Protein AF-A0A7J7R828-F1 (afdb_monomer_lite)

Foldseek 3Di:
DAPPDDDDDDDPVDDDDDDPDHPWDKAFDADPDDDDQQKTKIWTAPPADQVNVCCCCCPPVVFAWDGKDKDKAAFDQPDADPVRHTDGDDIIMMMITGGPPPDGDDDDDPDPDDDPDPQDPVNVVVVVVVVVVVVVPPDDPVPVPDDPPDDD

Secondary structure (DSSP, 8-state):
--SS-PPPPP-TTPPPP--SS-----EE---SS---TTEEEEEE-TT--HHHHHHHHHHHS---EEEEEEEEEPPP---B-TTS-B-PPPPEEEEEEEESTT----PPPSSPPPP--SPPHHHHHHHHHHHHHHHHT---GGGTT--TT---

pLDDT: mean 91.15, std 9.55, range [59.84, 98.44]

Structure (mmCIF, N/CA/C/O backbone):
data_AF-A0A7J7R828-F1
#
_entry.id   AF-A0A7J7R828-F1
#
loop_
_atom_site.group_PDB
_atom_site.id
_atom_site.type_symbol
_atom_site.label_atom_id
_atom_site.label_alt_id
_atom_site.label_comp_id
_atom_site.label_asym_id
_atom_site.label_entity_id
_atom_site.label_seq_id
_atom_site.pdbx_PDB_ins_code
_atom_site.Cartn_x
_atom_site.Cartn_y
_atom_site.Cartn_z
_atom_site.occupancy
_atom_site.B_iso_or_equiv
_atom_site.auth_seq_id
_atom_site.auth_comp_id
_atom_site.auth_asym_id
_atom_site.auth_atom_id
_atom_site.pdbx_PDB_model_num
ATOM 1 N N . MET A 1 1 ? 0.586 -14.703 4.020 1.00 81.94 1 MET A N 1
ATOM 2 C CA . MET A 1 1 ? 1.660 -14.982 3.039 1.00 81.94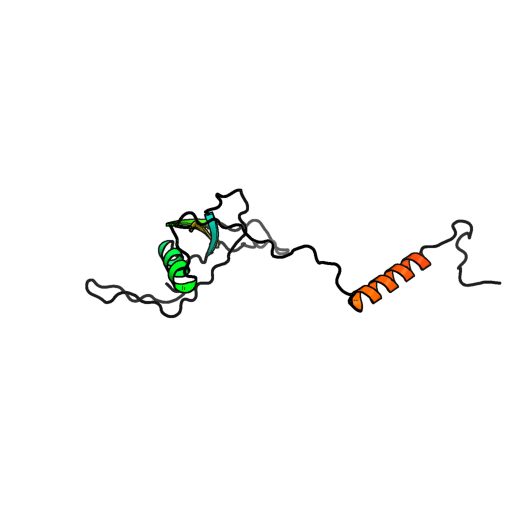 1 MET A CA 1
ATOM 3 C C . MET A 1 1 ? 2.920 -14.139 3.342 1.00 81.94 1 MET A C 1
ATOM 5 O O . MET A 1 1 ? 2.837 -13.211 4.136 1.00 81.94 1 MET A O 1
ATOM 9 N N . ALA A 1 2 ? 4.079 -14.487 2.778 1.00 89.81 2 ALA A N 1
ATOM 10 C CA . ALA A 1 2 ? 5.323 -13.729 2.632 1.00 89.81 2 ALA A CA 1
ATOM 11 C C . ALA A 1 2 ? 5.770 -13.656 1.140 1.00 89.81 2 ALA A C 1
ATOM 13 O O . ALA A 1 2 ? 5.519 -14.582 0.366 1.00 89.81 2 ALA A O 1
ATOM 14 N N . ARG A 1 3 ? 6.421 -12.560 0.723 1.00 91.62 3 ARG A N 1
ATOM 15 C CA . ARG A 1 3 ? 7.019 -12.355 -0.617 1.00 91.62 3 ARG A CA 1
ATOM 16 C C . ARG A 1 3 ? 8.386 -13.033 -0.739 1.00 91.62 3 ARG A C 1
ATOM 18 O O . ARG A 1 3 ? 9.107 -13.094 0.252 1.00 91.62 3 ARG A O 1
ATOM 25 N N . ASN A 1 4 ? 8.775 -13.450 -1.946 1.00 93.69 4 ASN A N 1
ATOM 26 C CA . ASN A 1 4 ? 10.089 -14.046 -2.249 1.00 93.69 4 ASN A CA 1
ATOM 27 C C . ASN A 1 4 ? 10.458 -15.249 -1.354 1.00 93.69 4 ASN A C 1
ATOM 29 O O . ASN A 1 4 ? 11.610 -15.403 -0.957 1.00 93.69 4 ASN A O 1
ATOM 33 N N . VAL A 1 5 ? 9.470 -16.082 -1.014 1.00 94.38 5 VAL A N 1
ATOM 34 C CA . VAL A 1 5 ? 9.635 -17.312 -0.226 1.00 94.38 5 VAL A CA 1
ATOM 35 C C . VAL A 1 5 ? 8.923 -18.451 -0.950 1.00 94.38 5 VAL A C 1
ATOM 37 O O . VAL A 1 5 ? 7.840 -18.255 -1.504 1.00 94.38 5 VAL A O 1
ATOM 40 N N . LEU A 1 6 ? 9.528 -19.637 -0.946 1.00 95.38 6 LEU A N 1
ATOM 41 C CA . LEU A 1 6 ? 8.906 -20.849 -1.472 1.00 95.38 6 LEU A CA 1
ATOM 42 C C . LEU A 1 6 ? 7.811 -21.325 -0.513 1.00 95.38 6 LEU A C 1
ATOM 44 O O . LEU A 1 6 ? 8.059 -21.513 0.678 1.00 95.38 6 LEU A O 1
ATOM 48 N N . TYR A 1 7 ? 6.602 -21.524 -1.032 1.00 95.69 7 TYR A N 1
ATOM 49 C CA . TYR A 1 7 ? 5.500 -22.079 -0.250 1.00 95.69 7 TYR A CA 1
ATOM 50 C C . TYR A 1 7 ? 5.517 -23.602 -0.288 1.00 95.69 7 TYR A C 1
ATOM 52 O O . TYR A 1 7 ? 5.735 -24.167 -1.362 1.00 95.69 7 TYR A O 1
ATOM 60 N N . PRO A 1 8 ? 5.238 -24.274 0.843 1.00 96.06 8 PRO A N 1
ATOM 61 C CA . PRO A 1 8 ? 5.068 -25.716 0.838 1.00 96.06 8 PRO A CA 1
ATOM 62 C C . PRO A 1 8 ? 3.835 -26.085 0.008 1.00 96.06 8 PRO A C 1
ATOM 64 O O . PRO A 1 8 ? 2.786 -25.442 0.110 1.00 96.06 8 PRO A O 1
ATOM 67 N N . LEU A 1 9 ? 3.969 -27.129 -0.808 1.00 96.25 9 LEU A N 1
ATOM 68 C CA . LEU A 1 9 ? 2.857 -27.674 -1.574 1.00 96.25 9 LEU A CA 1
ATOM 69 C C . LEU A 1 9 ? 1.815 -28.255 -0.612 1.00 96.25 9 LEU A C 1
ATOM 71 O O . LEU A 1 9 ? 2.139 -29.080 0.242 1.00 96.25 9 LEU A O 1
ATOM 75 N N . TYR A 1 10 ? 0.565 -27.825 -0.755 1.00 96.75 10 TYR A N 1
ATOM 76 C CA . TYR A 1 10 ? -0.534 -28.355 0.041 1.00 96.75 10 TYR A CA 1
ATOM 77 C C . TYR A 1 10 ? -1.026 -29.693 -0.527 1.00 96.75 10 TYR A C 1
ATOM 79 O O . TYR A 1 10 ? -1.237 -29.816 -1.734 1.00 96.75 10 TYR A O 1
ATOM 87 N N . GLN A 1 11 ? -1.249 -30.672 0.352 1.00 96.94 11 GLN A N 1
ATOM 88 C CA . GLN A 1 11 ? -1.906 -31.946 0.051 1.00 96.94 11 GLN A CA 1
ATOM 89 C C . GLN A 1 11 ? -3.193 -32.066 0.872 1.00 96.94 11 GLN A C 1
ATOM 91 O O . GLN A 1 11 ? -3.268 -31.562 1.995 1.00 96.94 11 GLN A O 1
ATOM 96 N N . VAL A 1 12 ? -4.207 -32.734 0.319 1.00 97.56 12 VAL A N 1
ATOM 97 C CA . VAL A 1 12 ? -5.497 -32.942 0.994 1.00 97.56 12 VAL A CA 1
ATOM 98 C C . VAL A 1 12 ? -5.280 -33.690 2.313 1.00 97.56 12 VAL A C 1
ATOM 100 O O . VAL A 1 12 ? -4.580 -34.696 2.348 1.00 97.56 12 VAL A O 1
ATOM 103 N N . GLY A 1 13 ? -5.861 -33.182 3.404 1.00 96.75 13 GLY A N 1
ATOM 104 C CA . GLY A 1 13 ? -5.653 -33.713 4.759 1.00 96.75 13 GLY A CA 1
ATOM 105 C C . GLY A 1 13 ? -4.376 -33.215 5.448 1.00 96.75 13 GLY A C 1
ATOM 106 O O . GLY A 1 13 ? -4.158 -33.511 6.620 1.00 96.75 13 GLY A O 1
ATOM 107 N N . GLY A 1 14 ? -3.549 -32.426 4.755 1.00 95.81 14 GLY A N 1
ATOM 108 C CA . GLY A 1 14 ? -2.379 -31.776 5.333 1.00 95.81 14 GLY A CA 1
ATOM 109 C C . GLY A 1 14 ? -2.730 -30.637 6.302 1.00 95.81 14 GLY A C 1
ATOM 110 O O . GLY A 1 14 ? -3.864 -30.144 6.324 1.00 95.81 14 GLY A O 1
ATOM 111 N N . PRO A 1 15 ? -1.751 -30.174 7.100 1.00 97.12 15 PRO A N 1
ATOM 112 C CA . PRO A 1 15 ? -1.959 -29.103 8.065 1.00 97.12 15 PRO A CA 1
ATOM 113 C C . PRO A 1 15 ? -2.228 -27.752 7.388 1.00 97.12 15 PRO A C 1
ATOM 115 O O . PRO A 1 15 ? -1.793 -27.479 6.268 1.00 97.12 15 PRO A O 1
ATOM 118 N N . GLN A 1 16 ? -2.903 -26.861 8.116 1.00 95.50 16 GLN A N 1
ATOM 119 C CA . GLN A 1 16 ? -3.133 -25.486 7.677 1.00 95.50 16 GLN A CA 1
ATOM 120 C C . GLN A 1 16 ? -1.806 -24.725 7.535 1.00 95.50 16 GLN A C 1
ATOM 122 O O . GLN A 1 16 ? -1.011 -24.667 8.475 1.00 95.50 16 GLN A O 1
ATOM 127 N N . LEU A 1 17 ? -1.617 -24.050 6.398 1.00 95.19 17 LEU A N 1
ATOM 128 C CA . LEU A 1 17 ? -0.487 -23.149 6.179 1.00 95.19 17 LEU A CA 1
ATOM 129 C C . LEU A 1 17 ? -0.535 -21.981 7.176 1.00 95.19 17 LEU A C 1
ATOM 131 O O . LEU A 1 17 ? -1.510 -21.224 7.206 1.00 95.19 17 LEU A O 1
ATOM 135 N N . ARG A 1 18 ? 0.538 -21.813 7.957 1.00 95.38 18 ARG A N 1
ATOM 136 C CA . ARG A 1 18 ? 0.714 -20.717 8.919 1.00 95.38 18 ARG A CA 1
ATOM 137 C C . ARG A 1 18 ? 1.983 -19.939 8.599 1.00 95.38 18 ARG A C 1
ATOM 139 O O . ARG A 1 18 ? 3.027 -20.522 8.332 1.00 95.38 18 ARG A O 1
ATOM 146 N N . VAL A 1 19 ? 1.886 -18.615 8.652 1.00 94.50 19 VAL A N 1
ATOM 147 C CA . VAL A 1 19 ? 3.021 -17.704 8.473 1.00 94.50 19 VAL A CA 1
ATOM 148 C C . VAL A 1 19 ? 3.153 -16.883 9.746 1.00 94.50 19 VAL A C 1
ATOM 150 O O . VAL A 1 19 ? 2.286 -16.066 10.033 1.00 94.50 19 VAL A O 1
ATOM 153 N N . PHE A 1 20 ? 4.220 -17.113 10.510 1.00 94.88 20 PHE A N 1
ATOM 154 C CA . PHE A 1 20 ? 4.447 -16.422 11.786 1.00 94.88 20 PHE A CA 1
ATOM 155 C C . PHE A 1 20 ? 5.048 -15.028 11.601 1.00 94.88 20 PHE A C 1
ATOM 157 O O . PHE A 1 20 ? 4.687 -14.092 12.304 1.00 94.88 20 PHE A O 1
ATOM 164 N N . ARG A 1 21 ? 5.969 -14.884 10.643 1.00 93.75 21 ARG A N 1
ATOM 165 C CA . ARG A 1 21 ? 6.656 -13.624 10.348 1.00 93.75 21 ARG A CA 1
ATOM 166 C C . ARG A 1 21 ? 6.420 -13.260 8.894 1.00 93.75 21 ARG A C 1
ATOM 168 O O . ARG A 1 21 ? 7.069 -13.789 7.995 1.00 93.75 21 ARG A O 1
ATOM 175 N N . THR A 1 22 ? 5.458 -12.378 8.660 1.00 94.88 22 THR A N 1
ATOM 176 C CA . THR A 1 22 ? 5.195 -11.839 7.326 1.00 94.88 22 THR A CA 1
ATOM 177 C C . THR A 1 22 ? 6.223 -10.764 6.986 1.00 94.88 22 THR A C 1
ATOM 179 O O . THR A 1 22 ? 6.567 -9.948 7.833 1.00 94.88 22 THR A O 1
ATOM 182 N N . ASN A 1 23 ? 6.670 -10.711 5.735 1.00 95.38 23 ASN A N 1
ATOM 183 C CA . ASN A 1 23 ? 7.551 -9.660 5.205 1.00 95.38 23 ASN A CA 1
ATOM 184 C C . ASN A 1 23 ? 6.795 -8.696 4.268 1.00 95.38 23 ASN A C 1
ATOM 186 O O . ASN A 1 23 ? 7.375 -8.121 3.340 1.00 95.38 23 ASN A O 1
ATOM 190 N N . PHE A 1 24 ? 5.485 -8.575 4.479 1.00 96.25 24 PHE A N 1
ATOM 191 C CA . PHE A 1 24 ? 4.644 -7.613 3.789 1.00 96.25 24 PHE A CA 1
ATOM 192 C C . PHE A 1 24 ? 4.676 -6.277 4.517 1.00 96.25 24 PHE A C 1
ATOM 194 O O . PHE A 1 24 ? 4.575 -6.221 5.737 1.00 96.25 24 PHE A O 1
ATOM 201 N N . PHE A 1 25 ? 4.783 -5.210 3.735 1.00 96.44 25 PHE A N 1
ATOM 202 C CA . PHE A 1 25 ? 4.718 -3.839 4.212 1.00 96.44 25 PHE A CA 1
ATOM 203 C C . PHE A 1 25 ? 3.614 -3.139 3.436 1.00 96.44 25 PHE A C 1
ATOM 205 O O . PHE A 1 25 ? 3.627 -3.147 2.203 1.00 96.44 25 PHE A O 1
ATOM 212 N N . 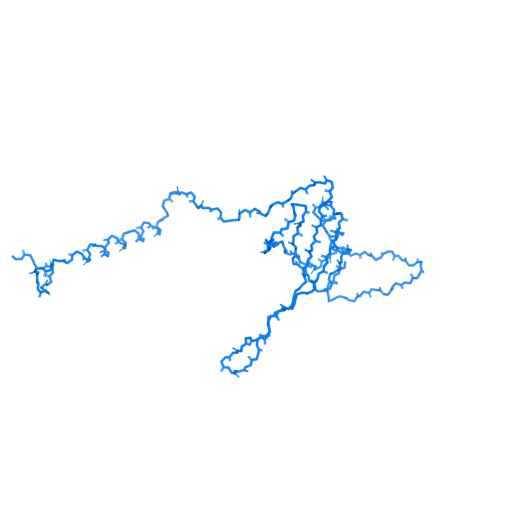ILE A 1 26 ? 2.655 -2.568 4.156 1.00 97.00 26 ILE A N 1
ATOM 213 C CA . ILE A 1 26 ? 1.539 -1.822 3.576 1.00 97.00 26 ILE A CA 1
ATOM 214 C C . ILE A 1 26 ? 1.679 -0.347 3.934 1.00 97.00 26 ILE A C 1
ATOM 216 O O . ILE A 1 26 ? 2.208 -0.005 4.989 1.00 97.00 26 ILE A O 1
ATOM 220 N N . GLN A 1 27 ? 1.214 0.528 3.050 1.00 97.50 27 GLN A N 1
ATOM 221 C CA . GLN A 1 27 ? 1.233 1.973 3.265 1.00 97.50 27 GLN A CA 1
ATOM 222 C C . GLN A 1 27 ? -0.193 2.502 3.196 1.00 97.50 27 GLN A C 1
ATOM 224 O O . GLN A 1 27 ? -0.889 2.268 2.207 1.00 97.50 27 GLN A O 1
ATOM 229 N N . LEU A 1 28 ? -0.620 3.224 4.229 1.00 97.31 28 LEU A N 1
ATOM 230 C CA . LEU A 1 28 ? -1.857 3.998 4.203 1.00 97.31 28 LEU A CA 1
ATOM 231 C C . LEU A 1 28 ? -1.641 5.228 3.312 1.00 97.31 28 LEU A C 1
ATOM 233 O O . LEU A 1 28 ? -0.644 5.933 3.467 1.00 97.31 28 LEU A O 1
ATOM 237 N N . VAL A 1 29 ? -2.549 5.487 2.371 1.00 97.00 29 VAL A N 1
ATOM 238 C CA . VAL A 1 29 ? -2.414 6.608 1.430 1.00 97.00 29 VAL A CA 1
ATOM 239 C C . VAL A 1 29 ? -3.702 7.415 1.393 1.00 97.00 29 VAL A C 1
ATOM 241 O O . VAL A 1 29 ? -4.788 6.846 1.314 1.00 97.00 29 VAL A O 1
ATOM 244 N N . ARG A 1 30 ? -3.574 8.747 1.397 1.00 96.44 30 ARG A N 1
ATOM 245 C CA . ARG A 1 30 ? -4.707 9.657 1.201 1.00 96.44 30 ARG A CA 1
ATOM 246 C C . ARG A 1 30 ? -5.381 9.365 -0.151 1.00 96.44 30 ARG A C 1
ATOM 248 O O . ARG A 1 30 ? -4.679 9.310 -1.169 1.00 96.44 30 ARG A O 1
ATOM 255 N N . PRO A 1 31 ? -6.711 9.186 -0.194 1.00 95.94 31 PRO A N 1
ATOM 256 C CA . PRO A 1 31 ? -7.409 8.966 -1.450 1.00 95.94 31 PRO A CA 1
ATOM 257 C C . PRO A 1 31 ? -7.298 10.202 -2.350 1.00 95.94 31 PRO A C 1
ATOM 259 O O . PRO A 1 31 ? -7.420 11.334 -1.893 1.00 95.94 31 PRO A O 1
ATOM 262 N N . GLY A 1 32 ? -7.022 9.977 -3.638 1.00 92.69 32 GLY A N 1
ATOM 263 C CA . GLY A 1 32 ? -6.886 11.061 -4.623 1.00 92.69 32 GLY A CA 1
ATOM 264 C C . GLY A 1 32 ? -8.219 11.550 -5.196 1.00 92.69 32 GLY A C 1
ATOM 265 O O . GLY A 1 32 ? -8.281 12.627 -5.774 1.00 92.69 32 GLY A O 1
ATOM 266 N N . THR A 1 33 ? -9.277 10.756 -5.051 1.00 94.12 33 THR A N 1
ATOM 267 C CA . THR A 1 33 ? -10.652 11.105 -5.425 1.00 94.12 33 THR A CA 1
ATOM 268 C C . THR A 1 33 ? -11.537 10.983 -4.196 1.00 94.12 33 THR A C 1
ATOM 270 O O . THR A 1 33 ? -11.171 10.273 -3.258 1.00 94.12 33 THR A O 1
ATOM 273 N N . ALA A 1 34 ? -12.715 11.610 -4.219 1.00 93.50 34 ALA A N 1
ATOM 274 C CA . ALA A 1 34 ? -13.717 11.383 -3.185 1.00 93.50 34 ALA A CA 1
ATOM 275 C C . ALA A 1 34 ? -14.004 9.875 -3.062 1.00 93.50 34 ALA A C 1
ATOM 277 O O . ALA A 1 34 ? -14.200 9.183 -4.067 1.00 93.50 34 ALA A O 1
ATOM 278 N N . GLN A 1 35 ? -13.949 9.376 -1.833 1.00 94.44 35 GLN A N 1
ATOM 279 C CA . GLN A 1 35 ? -14.293 8.011 -1.457 1.00 94.44 35 GLN A CA 1
ATOM 280 C C . GLN A 1 35 ? -15.326 8.085 -0.329 1.00 94.44 35 GLN A C 1
ATOM 282 O O . GLN A 1 35 ? -15.346 9.085 0.393 1.00 94.44 35 GLN A O 1
ATOM 287 N N . PRO A 1 36 ? -16.171 7.058 -0.168 1.00 95.50 36 PRO A N 1
ATOM 288 C CA . PRO A 1 36 ? -17.053 6.967 0.986 1.00 95.50 36 PRO A CA 1
ATOM 289 C C . PRO A 1 36 ? -16.260 6.927 2.302 1.00 95.50 36 PRO A C 1
ATOM 291 O O . PRO A 1 36 ? -15.115 6.474 2.333 1.00 95.50 36 PRO A O 1
ATOM 294 N N . GLU A 1 37 ? -16.881 7.368 3.393 1.00 95.12 37 GLU A N 1
ATOM 295 C CA . GLU A 1 37 ? -16.236 7.488 4.713 1.00 95.12 37 GLU A CA 1
ATOM 296 C C . GLU A 1 37 ? -15.819 6.140 5.321 1.00 95.12 37 GLU A C 1
ATOM 298 O O . GLU A 1 37 ? -14.934 6.085 6.172 1.00 95.12 37 GLU A O 1
ATOM 303 N N . ASP A 1 38 ? -16.430 5.044 4.871 1.00 95.81 38 ASP A N 1
ATOM 304 C CA . ASP A 1 38 ? -16.103 3.676 5.280 1.00 95.81 38 ASP A CA 1
ATOM 305 C C . ASP A 1 38 ? -14.893 3.095 4.524 1.00 95.81 38 ASP A C 1
ATOM 307 O O . ASP A 1 38 ? -14.415 2.005 4.852 1.00 95.81 38 ASP A O 1
ATOM 311 N N . THR A 1 39 ? -14.408 3.788 3.485 1.00 96.69 39 THR A N 1
ATOM 312 C CA . THR A 1 39 ? -13.464 3.248 2.508 1.00 96.69 39 THR A CA 1
ATOM 313 C C . THR A 1 39 ? -12.065 3.816 2.712 1.00 96.69 39 THR A C 1
ATOM 315 O O . THR A 1 39 ? -11.783 4.988 2.470 1.00 96.69 39 THR A O 1
ATOM 318 N N . VAL A 1 40 ? -11.135 2.929 3.058 1.00 97.50 40 VAL A N 1
ATOM 319 C CA . VAL A 1 40 ? -9.726 3.245 3.302 1.00 97.50 40 VAL A CA 1
ATOM 320 C C . VAL A 1 40 ? -8.856 2.734 2.158 1.00 97.50 40 VAL A C 1
ATOM 322 O O . VAL A 1 40 ? -9.014 1.608 1.678 1.00 97.50 40 VAL A O 1
ATOM 325 N N . GLN A 1 41 ? -7.903 3.559 1.720 1.00 98.00 41 GLN A N 1
ATOM 326 C CA . GLN A 1 41 ? -6.994 3.224 0.630 1.00 98.00 41 GLN A CA 1
ATOM 327 C C . GLN A 1 41 ? -5.594 2.857 1.143 1.00 98.00 41 GLN A C 1
ATOM 329 O O . GLN A 1 41 ? -4.929 3.630 1.834 1.00 98.00 41 GLN A O 1
ATOM 334 N N . PHE A 1 42 ? -5.105 1.693 0.714 1.00 98.12 42 PHE A N 1
ATOM 335 C CA . PHE A 1 42 ? -3.752 1.216 0.987 1.00 98.12 42 PHE A CA 1
ATOM 336 C C . PHE A 1 42 ? -2.973 0.962 -0.304 1.00 98.12 42 PHE A C 1
ATOM 338 O O . PHE A 1 42 ? -3.530 0.569 -1.334 1.00 98.12 42 PHE A O 1
ATOM 345 N N . ARG A 1 43 ? -1.652 1.123 -0.237 1.00 98.12 43 ARG A N 1
ATOM 346 C CA . ARG A 1 43 ? -0.708 0.529 -1.189 1.00 98.12 43 ARG A CA 1
ATOM 347 C C . ARG A 1 43 ? -0.137 -0.744 -0.589 1.00 98.12 43 ARG A C 1
ATOM 349 O O . ARG A 1 43 ? 0.331 -0.745 0.548 1.00 98.12 43 ARG A O 1
ATOM 356 N N . ILE A 1 44 ? -0.182 -1.813 -1.372 1.00 97.94 44 ILE A N 1
ATOM 357 C CA . ILE A 1 44 ? 0.227 -3.158 -0.971 1.00 97.94 44 ILE A CA 1
ATOM 358 C C . ILE A 1 44 ? 1.209 -3.738 -2.002 1.00 97.94 44 ILE A C 1
ATOM 360 O O . ILE A 1 44 ? 1.207 -3.308 -3.164 1.00 97.94 44 ILE A O 1
ATOM 364 N N . PRO A 1 45 ? 2.054 -4.708 -1.610 1.00 97.44 45 PRO A N 1
ATOM 365 C CA . PRO A 1 45 ? 2.963 -5.362 -2.541 1.00 97.44 45 PRO A CA 1
ATOM 366 C C . PRO A 1 45 ? 2.210 -6.242 -3.554 1.00 97.44 45 PRO A C 1
ATOM 368 O O . PRO A 1 45 ? 1.046 -6.614 -3.363 1.00 97.44 45 PRO A O 1
ATOM 371 N N . MET A 1 46 ? 2.877 -6.565 -4.664 1.00 97.00 46 MET A N 1
ATOM 372 C CA . MET A 1 46 ? 2.266 -7.244 -5.812 1.00 97.00 46 MET A CA 1
ATOM 373 C C . MET A 1 46 ? 1.868 -8.692 -5.515 1.00 97.00 46 MET A C 1
ATOM 375 O O . MET A 1 46 ? 0.926 -9.202 -6.116 1.00 97.00 46 MET A O 1
ATOM 379 N N . GLU A 1 47 ? 2.517 -9.335 -4.555 1.00 96.38 47 GLU A N 1
ATOM 380 C CA . GLU A 1 47 ? 2.279 -10.723 -4.156 1.00 96.38 47 GLU A CA 1
ATOM 381 C C . GLU A 1 47 ? 1.082 -10.852 -3.202 1.00 96.38 47 GLU A C 1
ATOM 383 O O . GLU A 1 47 ? 0.514 -11.928 -3.052 1.00 96.38 47 GLU A O 1
ATOM 388 N N . MET A 1 48 ? 0.667 -9.754 -2.562 1.00 97.38 48 MET A N 1
ATOM 389 C CA . MET A 1 48 ? -0.361 -9.779 -1.523 1.00 97.38 48 MET A CA 1
ATOM 390 C C . MET A 1 48 ? -1.767 -9.894 -2.121 1.00 97.38 48 MET A C 1
ATOM 392 O O . MET A 1 48 ? -2.121 -9.170 -3.064 1.00 97.38 48 MET A O 1
ATOM 396 N N . THR A 1 49 ? -2.579 -10.798 -1.570 1.00 97.19 49 THR A N 1
ATOM 397 C CA . THR A 1 49 ? -3.964 -11.033 -2.004 1.00 97.19 49 THR A CA 1
ATOM 398 C C . THR A 1 49 ? -4.981 -10.279 -1.143 1.00 97.19 49 THR A C 1
ATOM 400 O O . THR A 1 49 ? -4.673 -9.789 -0.060 1.00 97.19 49 THR A O 1
ATOM 403 N N . ARG A 1 50 ? -6.237 -10.215 -1.605 1.00 97.81 50 ARG A N 1
ATOM 404 C CA . ARG A 1 50 ? -7.354 -9.605 -0.857 1.00 97.81 50 ARG A CA 1
ATOM 405 C C . ARG A 1 50 ? -7.582 -10.272 0.507 1.00 97.81 50 ARG A C 1
ATOM 407 O O . ARG A 1 50 ? -7.863 -9.583 1.481 1.00 97.81 50 ARG A O 1
ATOM 414 N N . VAL A 1 51 ? -7.425 -11.597 0.568 1.00 97.56 51 VAL A N 1
ATOM 415 C CA . VAL A 1 51 ? -7.575 -12.386 1.802 1.00 97.56 51 VAL A CA 1
ATOM 416 C C . VAL A 1 51 ? -6.400 -12.139 2.746 1.00 97.56 51 VAL A C 1
ATOM 418 O O . VAL A 1 51 ? -6.610 -11.987 3.947 1.00 97.56 51 VAL A O 1
ATOM 421 N N . ASP A 1 52 ? -5.177 -12.021 2.213 1.00 97.12 52 ASP A N 1
ATOM 422 C CA . ASP A 1 52 ? -4.016 -11.648 3.027 1.00 97.12 52 ASP A CA 1
ATOM 423 C C . ASP A 1 52 ? -4.195 -10.266 3.654 1.00 97.12 52 ASP A C 1
ATOM 425 O O . ASP A 1 52 ? -3.893 -10.113 4.828 1.00 97.12 52 ASP A O 1
ATOM 429 N N . VAL A 1 53 ? -4.701 -9.272 2.910 1.00 97.75 53 VAL A N 1
ATOM 430 C CA . VAL A 1 53 ? -4.952 -7.918 3.447 1.00 97.75 53 VAL A CA 1
ATOM 431 C C . VAL A 1 53 ? -5.952 -7.963 4.593 1.00 97.75 53 VAL A C 1
ATOM 433 O O . VAL A 1 53 ? -5.685 -7.382 5.641 1.00 97.75 53 VAL A O 1
ATOM 436 N N . LYS A 1 54 ? -7.068 -8.681 4.416 1.00 97.94 54 LYS A N 1
ATOM 437 C CA . LYS A 1 54 ? -8.078 -8.847 5.465 1.00 97.94 54 LYS A CA 1
ATOM 438 C C . LYS A 1 54 ? -7.464 -9.453 6.731 1.00 97.94 54 LYS A C 1
ATOM 440 O O . LYS A 1 54 ? -7.507 -8.831 7.785 1.00 97.94 54 LYS A O 1
ATOM 445 N N . ASN A 1 55 ? -6.810 -10.608 6.601 1.00 97.06 55 ASN A N 1
ATOM 446 C CA . ASN A 1 55 ? -6.176 -11.287 7.733 1.00 97.06 55 ASN A CA 1
ATOM 447 C C . ASN A 1 55 ? -5.080 -10.432 8.383 1.00 97.06 55 ASN A C 1
ATOM 449 O O . ASN A 1 55 ? -4.930 -10.444 9.598 1.00 97.06 55 ASN A O 1
ATOM 453 N N . TYR A 1 56 ? -4.304 -9.698 7.586 1.00 97.31 56 TYR A N 1
ATOM 454 C CA . TYR A 1 56 ? -3.227 -8.842 8.075 1.00 97.31 56 TYR A CA 1
ATOM 455 C C . TYR A 1 56 ? -3.774 -7.698 8.939 1.00 97.31 56 TYR A C 1
ATOM 457 O O . TYR A 1 56 ? -3.288 -7.483 10.046 1.00 97.31 56 TYR A O 1
ATOM 465 N N . LEU A 1 57 ? -4.819 -7.008 8.472 1.00 97.50 57 LEU A N 1
ATOM 466 C CA . LEU A 1 57 ? -5.449 -5.910 9.211 1.00 97.50 57 LEU A CA 1
ATOM 467 C C . LEU A 1 57 ? -6.195 -6.398 10.459 1.00 97.50 57 LEU A C 1
ATOM 469 O O . LEU A 1 57 ? -6.040 -5.805 11.524 1.00 97.50 57 LEU A O 1
ATOM 473 N N . GLU A 1 58 ? -6.933 -7.505 10.358 1.00 97.31 58 GLU A N 1
ATOM 474 C CA . GLU A 1 58 ? -7.684 -8.068 11.487 1.00 97.31 58 GLU A CA 1
ATOM 475 C C . GLU A 1 58 ? -6.768 -8.641 12.575 1.00 97.31 58 GLU A C 1
ATOM 477 O O . GLU A 1 58 ? -7.070 -8.524 13.757 1.00 97.31 58 GLU A O 1
ATOM 482 N N . ARG A 1 59 ? -5.646 -9.277 12.208 1.00 96.31 59 ARG A N 1
ATOM 483 C CA . ARG A 1 59 ? -4.777 -9.964 13.180 1.00 96.31 59 ARG A CA 1
ATOM 484 C C . ARG A 1 59 ? -3.701 -9.075 13.790 1.00 96.31 59 ARG A C 1
ATOM 486 O O . ARG A 1 59 ? -3.325 -9.323 14.928 1.00 96.31 59 ARG A O 1
ATOM 493 N N . ILE A 1 60 ? -3.177 -8.099 13.045 1.00 96.81 60 ILE A N 1
ATOM 494 C CA . ILE A 1 60 ? -2.086 -7.230 13.524 1.00 96.81 60 ILE A CA 1
ATOM 495 C C . ILE A 1 60 ? -2.636 -5.933 14.114 1.00 96.81 60 ILE A C 1
ATOM 497 O O . ILE A 1 60 ? -2.163 -5.496 15.157 1.00 96.81 60 ILE A O 1
ATOM 501 N N . TYR A 1 61 ? -3.627 -5.326 13.456 1.00 97.00 61 TYR A N 1
ATOM 502 C CA . TYR A 1 61 ? -4.172 -4.023 13.851 1.00 97.00 61 TYR A CA 1
ATOM 503 C C . TYR A 1 61 ? -5.562 -4.113 14.486 1.00 97.00 61 TYR A C 1
ATOM 505 O O . TYR A 1 61 ? -6.105 -3.086 14.879 1.00 97.00 61 TYR A O 1
ATOM 513 N N . SER A 1 62 ? -6.148 -5.312 14.583 1.00 97.38 62 SER A N 1
ATOM 514 C CA . SER A 1 62 ? -7.493 -5.530 15.135 1.00 97.38 62 SER A CA 1
ATOM 515 C C . SER A 1 62 ? -8.583 -4.697 14.446 1.00 97.38 62 SER A C 1
ATOM 517 O O . SER A 1 62 ? -9.572 -4.319 15.070 1.00 97.38 62 SER A O 1
ATOM 519 N N . VAL A 1 63 ? -8.411 -4.404 13.151 1.00 96.69 63 VAL A N 1
ATOM 520 C CA . VAL A 1 63 ? -9.368 -3.605 12.371 1.00 96.69 63 VAL A CA 1
ATOM 521 C C . VAL A 1 63 ? -10.419 -4.527 11.749 1.00 96.69 63 VAL A C 1
ATOM 523 O O . VAL A 1 63 ? -10.040 -5.430 10.998 1.00 96.69 63 VAL A O 1
ATOM 526 N N . PRO A 1 64 ? -11.723 -4.310 11.995 1.00 97.12 64 PRO A N 1
ATOM 527 C CA . PRO A 1 64 ? -12.776 -5.122 11.402 1.00 97.12 64 PRO A CA 1
ATOM 528 C C . PRO A 1 64 ? -12.985 -4.724 9.933 1.00 97.12 64 PRO A C 1
ATOM 530 O O . PRO A 1 64 ? -13.310 -3.577 9.620 1.00 97.12 64 PRO A O 1
ATOM 533 N N . VAL A 1 65 ? -12.812 -5.677 9.013 1.00 97.50 65 VAL A N 1
ATOM 534 C CA . VAL A 1 65 ? -12.879 -5.425 7.565 1.00 97.50 65 VAL A CA 1
ATOM 535 C C . VAL A 1 65 ? -14.086 -6.129 6.947 1.00 97.50 65 VAL A C 1
ATOM 537 O O . VAL A 1 65 ? -14.185 -7.358 6.963 1.00 97.50 65 VAL A O 1
ATOM 540 N N . ALA A 1 66 ? -14.974 -5.354 6.320 1.00 97.19 66 ALA A N 1
ATOM 541 C CA . ALA A 1 66 ? -16.142 -5.873 5.612 1.00 97.19 66 ALA A CA 1
ATOM 542 C C . ALA A 1 66 ? -15.765 -6.437 4.234 1.00 97.19 66 ALA A C 1
ATOM 544 O O . ALA A 1 66 ? -16.038 -7.600 3.928 1.00 97.19 66 ALA A O 1
ATOM 545 N N . ALA A 1 67 ? -15.100 -5.632 3.401 1.00 97.31 67 ALA A N 1
ATOM 546 C CA . ALA A 1 67 ? -14.752 -6.006 2.034 1.00 97.31 67 ALA A CA 1
ATOM 547 C C . ALA A 1 67 ? -13.401 -5.428 1.602 1.00 97.31 67 ALA A C 1
ATOM 549 O O . ALA A 1 67 ? -13.016 -4.329 1.994 1.00 97.31 67 ALA A O 1
ATOM 550 N N . VAL A 1 68 ? -12.688 -6.167 0.745 1.00 98.31 68 VAL A N 1
ATOM 551 C CA . VAL A 1 68 ? -11.411 -5.734 0.162 1.00 98.31 68 VAL A CA 1
ATOM 552 C C . VAL A 1 68 ? -11.463 -5.862 -1.354 1.00 98.31 68 VAL A C 1
ATOM 554 O O . VAL A 1 68 ? -11.685 -6.947 -1.901 1.00 98.31 68 VAL A O 1
ATOM 557 N N . ARG A 1 69 ? -11.195 -4.761 -2.055 1.00 98.12 69 ARG A N 1
ATOM 558 C CA . ARG A 1 69 ? -11.065 -4.711 -3.516 1.00 98.12 69 ARG A CA 1
ATOM 559 C C . ARG A 1 69 ? -9.666 -4.243 -3.874 1.00 98.12 69 ARG A C 1
ATOM 561 O O . ARG A 1 69 ? -9.192 -3.248 -3.346 1.00 98.12 69 ARG A O 1
ATOM 568 N N . THR A 1 70 ? -8.991 -4.942 -4.778 1.00 98.06 70 THR A N 1
ATOM 569 C CA . THR A 1 70 ? -7.616 -4.605 -5.172 1.00 98.06 70 THR A CA 1
ATOM 570 C C . THR A 1 70 ? -7.512 -4.395 -6.668 1.00 98.06 70 THR A C 1
ATOM 572 O O . THR A 1 70 ? -8.127 -5.140 -7.428 1.00 98.06 70 THR A O 1
ATOM 575 N N . ARG A 1 71 ? -6.6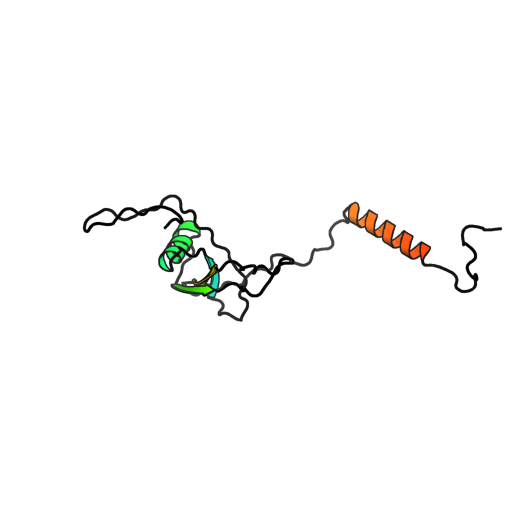68 -3.455 -7.092 1.00 97.81 71 ARG A N 1
ATOM 576 C CA . ARG A 1 71 ? -6.295 -3.257 -8.498 1.00 97.81 71 ARG A CA 1
ATOM 577 C C . ARG A 1 71 ? -4.792 -3.047 -8.633 1.00 97.81 71 ARG A C 1
ATOM 579 O O . ARG A 1 71 ? -4.161 -2.482 -7.741 1.00 97.81 71 ARG A O 1
ATOM 586 N N . VAL A 1 72 ? -4.222 -3.485 -9.750 1.00 98.19 72 VAL A N 1
ATOM 587 C CA . VAL A 1 72 ? -2.822 -3.202 -10.092 1.00 98.19 72 VAL A CA 1
ATOM 588 C C . VAL A 1 72 ? -2.761 -1.856 -10.806 1.00 98.19 72 VAL A C 1
ATOM 590 O O . VAL A 1 72 ? -3.507 -1.616 -11.752 1.00 98.19 72 VAL A O 1
ATOM 593 N N . GLN A 1 73 ? -1.889 -0.968 -10.339 1.00 97.44 73 GLN A N 1
ATOM 594 C CA . GLN A 1 73 ? -1.641 0.333 -10.942 1.00 97.44 73 GLN A CA 1
ATOM 595 C C . GLN A 1 73 ? -0.331 0.295 -11.728 1.00 97.44 73 GLN A C 1
ATOM 597 O O . GLN A 1 73 ? 0.744 0.081 -11.167 1.00 97.44 73 GLN A O 1
ATOM 602 N N . HIS A 1 74 ? -0.427 0.571 -13.027 1.00 97.50 74 HIS A N 1
ATOM 603 C CA . HIS A 1 74 ? 0.740 0.731 -13.883 1.00 97.50 74 HIS A CA 1
ATOM 604 C C . HIS A 1 74 ? 1.444 2.063 -13.591 1.00 97.50 74 HIS A C 1
ATOM 606 O O . HIS A 1 74 ? 0.814 3.127 -13.576 1.00 97.50 74 HIS A O 1
ATOM 612 N N . GLY A 1 75 ? 2.753 2.009 -13.374 1.00 96.56 75 GLY A N 1
ATOM 613 C CA . GLY A 1 75 ? 3.651 3.150 -13.294 1.00 96.56 75 GLY A CA 1
ATOM 614 C C . GLY A 1 75 ? 4.045 3.643 -14.685 1.00 96.56 75 GLY A C 1
ATOM 615 O O . GLY A 1 75 ? 4.259 2.864 -15.607 1.00 96.56 75 GLY A O 1
ATOM 616 N N . SER A 1 76 ? 4.160 4.957 -14.870 1.00 97.19 76 SER A N 1
ATOM 617 C CA . SER A 1 76 ? 4.545 5.520 -16.171 1.00 97.19 76 SER A CA 1
ATOM 618 C C . SER A 1 76 ? 5.927 5.030 -16.631 1.00 97.19 76 SER A C 1
ATOM 620 O O . SER A 1 76 ? 6.872 5.000 -15.843 1.00 97.19 76 SER A O 1
ATOM 622 N N . ASN A 1 77 ? 6.051 4.712 -17.922 1.00 96.56 77 ASN A N 1
ATOM 623 C CA . ASN A 1 77 ? 7.313 4.365 -18.592 1.00 96.56 77 ASN A CA 1
ATOM 624 C C . ASN A 1 77 ? 7.684 5.376 -19.698 1.00 96.56 77 ASN A C 1
ATOM 626 O O . ASN A 1 77 ? 8.324 5.036 -20.693 1.00 96.56 77 ASN A O 1
ATOM 630 N N . ARG A 1 78 ? 7.191 6.618 -19.578 1.00 95.81 78 ARG A N 1
ATOM 631 C CA . ARG A 1 78 ? 7.390 7.664 -20.595 1.00 95.81 78 ARG A CA 1
ATOM 632 C C . ARG A 1 78 ? 8.678 8.462 -20.386 1.00 95.81 78 ARG A C 1
ATOM 634 O O . ARG A 1 78 ? 9.226 8.979 -21.353 1.00 95.81 78 ARG A O 1
ATOM 641 N N . LYS A 1 79 ? 9.140 8.592 -19.136 1.00 96.44 79 LYS A N 1
ATOM 642 C CA . LYS A 1 79 ? 10.336 9.374 -18.796 1.00 96.44 79 LYS A CA 1
ATOM 643 C C . LYS A 1 79 ? 11.565 8.748 -19.456 1.00 96.44 79 LYS A C 1
ATOM 645 O O . LYS A 1 79 ? 11.705 7.526 -19.459 1.00 96.44 79 LYS A O 1
ATOM 650 N N . ARG A 1 80 ? 12.446 9.592 -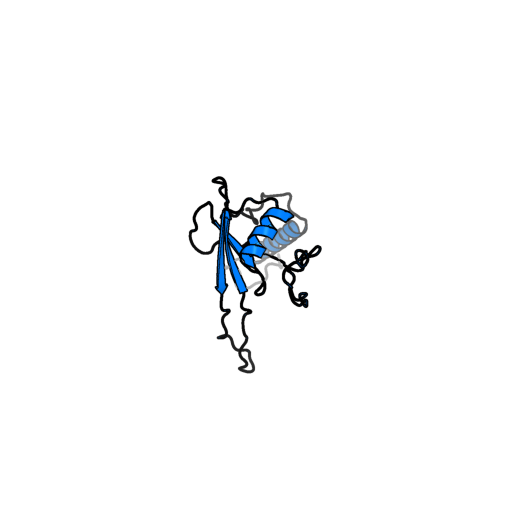19.987 1.00 97.56 80 ARG A N 1
ATOM 651 C CA . ARG A 1 80 ? 13.751 9.198 -20.514 1.00 97.56 80 ARG A CA 1
ATOM 652 C C . ARG A 1 80 ? 14.849 9.988 -19.822 1.00 97.56 80 ARG A C 1
ATOM 654 O O . ARG A 1 80 ? 14.622 11.135 -19.441 1.00 97.56 80 ARG A O 1
ATOM 661 N N . ASP A 1 81 ? 16.003 9.362 -19.667 1.00 96.69 81 ASP A N 1
ATOM 662 C CA . ASP A 1 81 ? 17.192 10.001 -19.109 1.00 96.69 81 ASP A CA 1
ATOM 663 C C . ASP A 1 81 ? 17.986 10.756 -20.178 1.00 96.69 81 ASP A C 1
ATOM 665 O O . ASP A 1 81 ? 17.691 10.679 -21.372 1.00 96.69 81 ASP A O 1
ATOM 669 N N . HIS A 1 82 ? 19.047 11.446 -19.754 1.00 96.69 82 HIS A N 1
ATOM 670 C CA . HIS A 1 82 ? 19.972 12.173 -20.630 1.00 96.69 82 HIS A CA 1
ATOM 671 C C . HIS A 1 82 ? 20.645 11.281 -21.695 1.00 96.69 82 HIS A C 1
ATOM 673 O O . HIS A 1 82 ? 21.082 11.778 -22.726 1.00 96.69 82 HIS A O 1
ATOM 679 N N . ARG A 1 83 ? 20.692 9.956 -21.481 1.00 96.81 83 ARG A N 1
ATOM 680 C CA . ARG A 1 83 ? 21.160 8.954 -22.461 1.00 96.81 83 ARG A CA 1
ATOM 681 C C . ARG A 1 83 ? 20.042 8.383 -23.343 1.00 96.81 83 ARG A C 1
ATOM 683 O O . ARG A 1 83 ? 20.230 7.347 -23.970 1.00 96.81 83 ARG A O 1
ATOM 690 N N . ASN A 1 84 ? 18.855 8.995 -23.349 1.00 96.19 84 ASN A N 1
ATOM 691 C CA . ASN A 1 84 ? 17.670 8.532 -24.082 1.00 96.19 84 ASN A CA 1
ATOM 692 C C . ASN A 1 84 ? 17.147 7.133 -23.653 1.00 96.19 84 ASN A C 1
ATOM 694 O O . ASN A 1 84 ? 16.348 6.514 -24.358 1.00 96.19 84 ASN A O 1
ATOM 698 N N . VAL A 1 85 ? 17.541 6.637 -22.473 1.00 97.81 85 VAL A N 1
ATOM 699 C CA . VAL A 1 85 ? 17.065 5.366 -21.890 1.00 97.81 85 VAL A CA 1
ATOM 700 C C . VAL A 1 85 ? 15.749 5.593 -21.146 1.00 97.81 85 VAL A C 1
ATOM 702 O O . VAL A 1 85 ? 15.599 6.599 -20.457 1.00 97.81 85 VAL A O 1
ATOM 705 N N . ARG A 1 86 ? 14.778 4.680 -21.289 1.00 97.06 86 ARG A N 1
ATOM 706 C CA . ARG A 1 86 ? 13.478 4.777 -20.600 1.00 97.06 86 ARG A CA 1
ATOM 707 C C . ARG A 1 86 ? 13.616 4.457 -19.111 1.00 97.06 86 ARG A C 1
ATOM 709 O O . ARG A 1 86 ? 14.177 3.425 -18.755 1.00 97.06 86 ARG A O 1
ATOM 716 N N . VAL A 1 87 ? 13.017 5.292 -18.265 1.00 97.62 87 VAL A N 1
ATOM 717 C CA . VAL A 1 87 ? 12.931 5.079 -16.815 1.00 97.62 87 VAL A CA 1
ATOM 718 C C . VAL A 1 87 ? 11.521 4.658 -16.440 1.00 97.62 87 VAL A C 1
ATOM 720 O O . VAL A 1 87 ? 10.572 5.451 -16.491 1.00 97.62 87 VAL A O 1
ATOM 723 N N . LYS A 1 88 ? 11.397 3.400 -16.020 1.00 97.56 88 LYS A N 1
ATOM 724 C CA . LYS A 1 88 ? 10.142 2.813 -15.563 1.00 97.56 88 LYS A CA 1
ATOM 725 C C . LYS A 1 88 ? 9.882 3.195 -14.109 1.00 97.56 88 LYS A C 1
ATOM 727 O O . LYS A 1 88 ? 10.655 2.849 -13.220 1.00 97.56 88 LYS A O 1
ATOM 732 N N . LYS A 1 89 ? 8.753 3.859 -13.850 1.00 97.50 89 LYS A N 1
ATOM 733 C CA . LYS A 1 89 ? 8.227 3.969 -12.483 1.00 97.50 89 LYS A CA 1
ATOM 734 C C . LYS A 1 89 ? 7.704 2.598 -12.039 1.00 97.50 89 LYS A C 1
ATOM 736 O O . LYS A 1 89 ? 7.013 1.963 -12.840 1.00 97.50 89 LYS A O 1
ATOM 741 N N . PRO A 1 90 ? 8.000 2.150 -10.807 1.00 97.12 90 PRO A N 1
ATOM 742 C CA . PRO A 1 90 ? 7.557 0.848 -10.331 1.00 97.12 90 PRO A CA 1
ATOM 743 C C . PRO A 1 90 ? 6.029 0.778 -10.295 1.00 97.12 90 PRO A C 1
ATOM 745 O O . PRO A 1 90 ? 5.353 1.734 -9.902 1.00 97.12 90 PRO A O 1
ATOM 748 N N . ASP A 1 91 ? 5.505 -0.367 -10.719 1.00 97.69 91 ASP A N 1
ATOM 749 C CA . ASP A 1 91 ? 4.089 -0.687 -10.596 1.00 97.69 91 ASP A CA 1
ATOM 750 C C . ASP A 1 91 ? 3.781 -1.009 -9.128 1.00 97.69 91 ASP A C 1
ATOM 752 O O . ASP A 1 91 ? 4.631 -1.514 -8.392 1.00 97.69 91 ASP A O 1
ATOM 756 N N . TYR A 1 92 ? 2.566 -0.704 -8.687 1.00 97.25 92 TYR A N 1
ATOM 757 C CA . TYR A 1 92 ? 2.133 -0.984 -7.320 1.00 97.25 92 TYR A CA 1
ATOM 758 C C . TYR A 1 92 ? 0.685 -1.443 -7.303 1.00 97.25 92 TYR A C 1
ATOM 760 O O . TYR A 1 92 ? -0.092 -1.151 -8.214 1.00 97.25 92 TYR A O 1
ATOM 768 N N . LYS A 1 93 ? 0.294 -2.156 -6.250 1.00 98.25 93 LYS A N 1
ATOM 769 C CA . LYS A 1 93 ? -1.079 -2.618 -6.079 1.00 98.25 93 LYS A CA 1
ATOM 770 C C . LYS A 1 93 ? -1.797 -1.726 -5.070 1.00 98.25 93 LYS A C 1
ATOM 772 O O . LYS A 1 93 ? -1.258 -1.391 -4.017 1.00 98.25 93 LYS A O 1
ATOM 777 N N . VAL A 1 94 ? -3.009 -1.311 -5.417 1.00 98.25 94 VAL A N 1
ATOM 778 C CA . VAL A 1 94 ? -3.888 -0.504 -4.565 1.00 98.25 94 VAL A CA 1
ATOM 779 C C . VAL A 1 94 ? -4.960 -1.411 -3.986 1.00 98.25 94 VAL A C 1
ATOM 781 O O . VAL A 1 94 ? -5.558 -2.195 -4.725 1.00 98.25 94 VAL A O 1
ATOM 784 N N . ALA A 1 95 ? -5.211 -1.287 -2.688 1.00 98.44 95 ALA A N 1
ATOM 785 C CA . ALA A 1 95 ? -6.318 -1.926 -1.994 1.00 98.44 95 ALA A CA 1
ATOM 786 C C . ALA A 1 95 ? -7.295 -0.865 -1.480 1.00 98.44 95 ALA A C 1
ATOM 788 O O . ALA A 1 95 ? -6.886 0.097 -0.837 1.00 98.44 95 ALA A O 1
ATOM 789 N N . TYR A 1 96 ? -8.574 -1.072 -1.764 1.00 98.00 96 TYR A N 1
ATOM 790 C CA . TYR A 1 96 ? -9.705 -0.365 -1.182 1.00 98.00 96 TYR A CA 1
ATOM 791 C C . TYR A 1 96 ? -10.328 -1.295 -0.148 1.00 98.00 96 TYR A C 1
ATOM 793 O O . TYR A 1 96 ? -10.745 -2.409 -0.485 1.00 98.00 96 TYR A O 1
ATOM 801 N N . VAL A 1 97 ? -10.323 -0.860 1.102 1.00 98.12 97 VAL A N 1
ATOM 802 C CA . VAL A 1 97 ? -10.765 -1.632 2.259 1.00 98.12 97 VAL A CA 1
ATOM 803 C C . VAL A 1 97 ? -11.977 -0.929 2.845 1.00 98.12 97 VAL A C 1
ATOM 805 O O . VAL A 1 97 ? -11.875 0.233 3.215 1.00 98.12 97 VAL A O 1
ATOM 808 N N . GLN A 1 98 ? -13.106 -1.625 2.911 1.00 97.62 98 GLN A N 1
ATOM 809 C CA . GLN A 1 98 ? -14.307 -1.134 3.580 1.00 97.62 98 G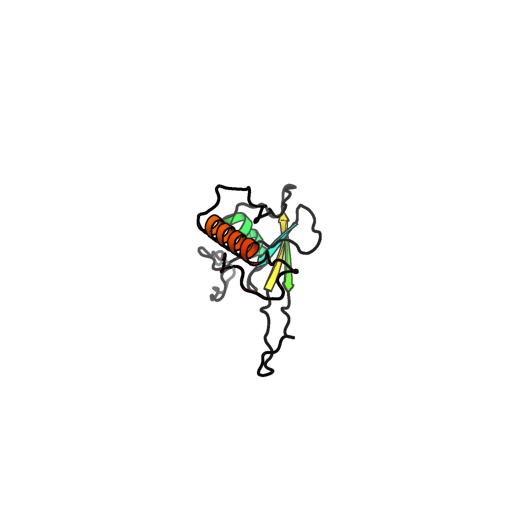LN A CA 1
ATOM 810 C C . GLN A 1 98 ? -14.310 -1.617 5.025 1.00 97.62 98 GLN A C 1
ATOM 812 O O . GLN A 1 98 ? -14.176 -2.823 5.276 1.00 97.62 98 GLN A O 1
ATOM 817 N N . LEU A 1 99 ? -14.441 -0.681 5.959 1.00 97.31 99 LEU A N 1
ATOM 818 C CA . LEU A 1 99 ? -14.537 -0.965 7.385 1.00 97.31 99 LEU A CA 1
ATOM 819 C C . LEU A 1 99 ? -15.879 -1.629 7.711 1.00 97.31 99 LEU A C 1
ATOM 821 O O . LEU A 1 99 ? -16.902 -1.364 7.082 1.00 97.31 99 LEU A O 1
ATOM 825 N N . ALA A 1 100 ? -15.872 -2.537 8.682 1.00 95.69 100 ALA A N 1
ATOM 826 C CA . ALA A 1 100 ? -17.093 -3.141 9.204 1.00 95.69 100 ALA A CA 1
ATOM 827 C C . ALA A 1 100 ? -17.697 -2.300 10.346 1.00 95.69 100 ALA A C 1
ATOM 829 O O . ALA A 1 100 ? -17.083 -1.368 10.860 1.00 95.69 100 ALA A O 1
ATOM 830 N N . HIS A 1 101 ? -18.927 -2.646 10.741 1.00 94.25 101 HIS A N 1
ATOM 831 C CA . HIS A 1 101 ? -19.662 -2.030 11.858 1.00 94.25 101 HIS A CA 1
ATOM 832 C C . HIS A 1 101 ? -19.956 -0.527 11.716 1.00 94.25 101 HIS A C 1
ATOM 834 O O . HIS A 1 101 ? -20.146 0.152 12.719 1.00 94.25 101 HIS A O 1
ATOM 840 N N . GLY A 1 102 ? -20.003 -0.002 10.486 1.00 91.06 102 GLY A N 1
ATOM 841 C CA . GLY A 1 102 ? -20.321 1.410 10.243 1.00 91.06 102 GLY A CA 1
ATOM 842 C C . GLY A 1 102 ? -19.252 2.381 10.752 1.00 91.06 102 GLY A C 1
ATOM 843 O O . GLY A 1 102 ? -19.555 3.544 10.993 1.00 91.06 102 GLY A O 1
ATOM 844 N N . GLN A 1 103 ? -18.016 1.910 10.946 1.00 94.06 103 GLN A N 1
ATOM 845 C CA . GLN A 1 103 ? -16.902 2.773 11.320 1.00 94.06 103 GLN A CA 1
ATOM 846 C C . GLN A 1 103 ? -16.522 3.692 10.157 1.00 94.06 103 GLN A C 1
ATOM 848 O O . GLN A 1 103 ? -16.402 3.253 9.013 1.00 94.06 103 GLN A O 1
ATOM 853 N N . THR A 1 104 ? -16.284 4.957 10.477 1.00 95.56 104 THR A N 1
ATOM 854 C CA . THR A 1 104 ? -15.837 5.981 9.532 1.00 95.56 104 THR A CA 1
ATOM 855 C C . THR A 1 104 ? -14.364 6.289 9.753 1.00 95.56 104 THR A C 1
ATOM 857 O O . THR A 1 104 ? -13.908 6.373 10.896 1.00 95.56 104 THR A O 1
ATOM 860 N N . PHE A 1 105 ? -13.618 6.513 8.675 1.00 95.56 105 PHE A N 1
ATOM 861 C CA . PHE A 1 105 ? -12.212 6.890 8.740 1.00 95.56 105 PHE A CA 1
ATOM 862 C C . PHE A 1 105 ? -11.915 8.073 7.825 1.00 95.56 105 PHE A C 1
ATOM 864 O O . PHE A 1 105 ? -12.116 8.020 6.612 1.00 95.56 105 PHE A O 1
ATOM 871 N N . THR A 1 106 ? -11.347 9.126 8.404 1.00 94.81 106 THR A N 1
ATOM 872 C CA . THR A 1 106 ? -10.826 10.279 7.672 1.00 94.81 106 THR A CA 1
ATOM 873 C C . THR A 1 106 ? -9.309 10.310 7.794 1.00 94.81 106 THR A C 1
ATOM 875 O O . THR A 1 106 ? -8.739 10.081 8.860 1.00 94.81 106 THR A O 1
ATOM 878 N N . PHE A 1 107 ? -8.624 10.557 6.675 1.00 95.38 107 PHE A N 1
ATOM 879 C CA . PHE A 1 107 ? -7.166 10.620 6.684 1.00 95.38 107 PHE A CA 1
ATOM 880 C C . PHE A 1 107 ? -6.721 11.881 7.449 1.00 95.38 107 PHE A C 1
ATOM 882 O O . PHE A 1 107 ? -7.053 12.985 6.996 1.00 95.38 107 PHE A O 1
ATOM 889 N N . PRO A 1 108 ? -5.976 11.743 8.562 1.00 95.00 108 PRO A N 1
ATOM 890 C CA . PRO A 1 108 ? -5.626 12.873 9.411 1.00 95.00 108 PRO A CA 1
ATOM 891 C C . PRO A 1 108 ? -4.678 13.835 8.695 1.00 95.00 108 PRO A C 1
ATOM 893 O O . PRO A 1 108 ? -3.953 13.458 7.767 1.00 95.00 108 PRO A O 1
ATOM 896 N N . ASP A 1 109 ? -4.671 15.091 9.131 1.00 94.25 109 ASP A N 1
ATOM 897 C CA . ASP A 1 109 ? -3.618 16.007 8.724 1.00 94.25 109 ASP A CA 1
ATOM 898 C C . ASP A 1 109 ? -2.340 15.709 9.515 1.00 94.25 109 ASP A C 1
ATOM 900 O O . ASP A 1 109 ? -2.325 15.758 10.743 1.00 94.25 109 ASP A O 1
ATOM 904 N N . LEU A 1 110 ? -1.284 15.329 8.796 1.00 92.56 110 LEU A N 1
ATOM 905 C CA . LEU A 1 110 ? 0.011 14.984 9.384 1.00 92.56 110 LEU A CA 1
ATOM 906 C C . LEU A 1 110 ? 0.916 16.211 9.536 1.00 92.56 110 LEU A C 1
ATOM 908 O O . LEU A 1 110 ? 1.916 16.133 10.244 1.00 92.56 110 LEU A O 1
ATOM 912 N N . PHE A 1 111 ? 0.586 17.314 8.860 1.00 93.00 111 PHE A N 1
ATOM 913 C CA . PHE A 1 111 ? 1.392 18.531 8.835 1.00 93.00 111 PHE A CA 1
ATOM 914 C C . PHE A 1 111 ? 0.512 19.747 9.142 1.00 93.00 111 PHE A C 1
ATOM 916 O O . PHE A 1 111 ? 0.331 20.594 8.265 1.00 93.00 111 PHE A O 1
ATOM 923 N N . PRO A 1 112 ? -0.035 19.838 10.370 1.00 90.75 112 PRO A N 1
ATOM 924 C CA . PRO A 1 112 ? -0.783 21.016 10.777 1.00 90.75 112 PRO A CA 1
ATOM 925 C C . PRO A 1 112 ? 0.118 22.255 10.736 1.00 90.75 112 PRO A C 1
ATOM 927 O O . PRO A 1 112 ? 1.341 22.161 10.892 1.00 90.75 112 PRO A O 1
ATOM 930 N N . GLU A 1 113 ? -0.490 23.426 10.554 1.00 88.56 113 GLU A N 1
ATOM 931 C CA . GLU A 1 113 ? 0.230 24.695 10.632 1.00 88.56 113 GLU A CA 1
ATOM 932 C C . GLU A 1 113 ? 0.952 24.796 11.982 1.00 88.56 113 GLU A C 1
ATOM 934 O O . GLU A 1 113 ? 0.369 24.558 13.045 1.00 88.56 113 GLU A O 1
ATOM 939 N N . LYS A 1 114 ? 2.255 25.098 11.934 1.00 83.62 114 LYS A N 1
ATOM 940 C CA . LYS A 1 114 ? 3.059 25.252 13.145 1.00 83.62 114 LYS A CA 1
ATOM 941 C C . LYS A 1 114 ? 2.468 26.388 13.973 1.00 83.62 114 LYS A C 1
ATOM 943 O O . LYS A 1 114 ? 2.317 27.504 13.482 1.00 83.62 114 LYS A O 1
ATOM 948 N N . GLN A 1 115 ? 2.179 26.110 15.240 1.00 76.94 115 GLN A N 1
ATOM 949 C CA . GLN A 1 115 ? 1.932 27.179 16.200 1.00 76.94 115 GLN A CA 1
ATOM 950 C C . GLN A 1 115 ? 3.214 28.015 16.322 1.00 76.94 115 GLN A C 1
ATOM 952 O O . GLN A 1 115 ? 4.300 27.428 16.268 1.00 76.94 115 GLN A O 1
ATOM 957 N N . PRO A 1 116 ? 3.121 29.350 16.463 1.00 68.44 116 PRO A N 1
ATOM 958 C CA . PRO A 1 116 ? 4.291 30.183 16.702 1.00 68.44 116 PRO A CA 1
ATOM 959 C C . PRO A 1 116 ? 4.911 29.768 18.042 1.00 68.44 116 PRO A C 1
ATOM 961 O O . PRO A 1 116 ? 4.411 30.114 19.111 1.00 68.44 116 PRO A O 1
ATOM 964 N N . GLY A 1 117 ? 5.942 28.930 17.967 1.00 68.25 117 GLY A N 1
ATOM 965 C CA . GLY A 1 117 ? 6.743 28.503 19.105 1.00 68.25 117 GLY A CA 1
ATOM 966 C C . GLY A 1 117 ? 7.774 29.568 19.485 1.00 68.25 117 GLY A C 1
ATOM 967 O O . GLY A 1 117 ? 7.868 30.602 18.819 1.00 68.25 117 GLY A O 1
ATOM 968 N N . PRO A 1 118 ? 8.549 29.343 20.559 1.00 68.00 118 PRO A N 1
ATOM 969 C CA . PRO A 1 118 ? 9.717 30.171 20.835 1.00 68.00 118 PRO A CA 1
ATOM 970 C C . PRO A 1 118 ? 10.651 30.116 19.622 1.00 68.00 118 PRO A C 1
ATOM 972 O O . PRO A 1 118 ? 10.913 29.028 19.115 1.00 68.00 118 PRO A O 1
ATOM 975 N N . LYS A 1 119 ? 11.095 31.284 19.146 1.00 62.38 119 LYS A N 1
ATOM 976 C CA . LYS A 1 119 ? 11.994 31.387 17.994 1.00 62.38 119 LYS A CA 1
ATOM 977 C C . LYS A 1 119 ? 13.252 30.572 18.267 1.00 62.38 119 LYS A C 1
ATOM 979 O O . LYS A 1 119 ? 13.902 30.759 19.299 1.00 62.38 119 LYS A O 1
ATOM 984 N N . ASP A 1 120 ? 13.568 29.649 17.370 1.00 73.00 120 ASP A N 1
ATOM 985 C CA . ASP A 1 120 ? 14.830 28.919 17.436 1.00 73.00 120 ASP A CA 1
ATOM 986 C C . ASP A 1 120 ? 15.984 29.886 17.110 1.00 73.00 120 ASP A C 1
ATOM 988 O O . ASP A 1 120 ? 15.820 30.838 16.348 1.00 73.00 120 ASP A O 1
ATOM 992 N N . SER A 1 121 ? 17.190 29.643 17.635 1.00 70.50 121 SER A N 1
ATOM 993 C CA . SER A 1 121 ? 18.348 30.535 17.414 1.00 70.50 121 SER A CA 1
ATOM 994 C C . SER A 1 121 ? 18.725 30.709 15.929 1.00 70.50 121 SER A C 1
ATOM 996 O O . SER A 1 121 ? 19.361 31.696 15.548 1.00 70.50 121 SER A O 1
ATOM 998 N N . GLU A 1 122 ? 18.329 29.761 15.075 1.00 76.88 122 GLU A N 1
ATOM 999 C CA . GLU A 1 122 ? 18.464 29.861 13.618 1.00 76.88 122 GLU A CA 1
ATOM 1000 C C . GLU A 1 122 ? 17.462 30.852 13.009 1.00 76.88 122 GLU A C 1
ATOM 1002 O O . GLU A 1 122 ? 17.819 31.586 12.088 1.00 76.88 122 GLU A O 1
ATOM 1007 N N . GLU A 1 123 ? 16.237 30.923 13.536 1.00 80.44 123 GLU A N 1
ATOM 1008 C CA . GLU A 1 123 ? 15.212 31.874 13.094 1.00 80.44 123 GLU A CA 1
ATOM 1009 C C . GLU A 1 123 ? 15.623 33.308 13.446 1.00 80.44 123 GLU A C 1
ATOM 1011 O O . GLU A 1 123 ? 15.550 34.184 12.588 1.00 80.44 123 GLU A O 1
ATOM 1016 N N . ASP A 1 124 ? 16.187 33.523 14.638 1.00 79.38 124 ASP A N 1
ATOM 1017 C CA . ASP A 1 124 ? 16.759 34.818 15.037 1.00 79.38 124 ASP A CA 1
ATOM 1018 C C . ASP A 1 124 ? 17.941 35.228 14.138 1.00 79.38 124 ASP A C 1
ATOM 1020 O O . ASP A 1 124 ? 18.069 36.388 13.738 1.00 79.38 124 ASP A O 1
ATOM 1024 N N . SER A 1 125 ? 18.796 34.270 13.760 1.00 84.44 125 SER A N 1
ATOM 1025 C CA . SER A 1 125 ? 19.923 34.520 12.847 1.00 84.44 125 SER A CA 1
ATOM 1026 C C . SER A 1 125 ? 19.442 34.896 11.440 1.00 84.44 125 SER A C 1
ATOM 1028 O O . SER A 1 125 ? 20.016 35.773 10.788 1.00 84.44 125 SER A O 1
ATOM 1030 N N . LEU A 1 126 ? 18.374 34.252 10.963 1.00 87.06 126 LEU A N 1
ATOM 1031 C CA . LEU A 1 126 ? 17.739 34.570 9.685 1.00 87.06 126 LEU A CA 1
ATOM 1032 C C . LEU A 1 126 ? 17.047 35.936 9.727 1.00 87.06 126 LEU A C 1
ATOM 1034 O O . LEU A 1 126 ? 17.150 36.692 8.760 1.00 87.06 126 LEU A O 1
ATOM 1038 N N . GLU A 1 127 ? 16.391 36.283 10.834 1.00 85.75 127 GLU A N 1
ATOM 1039 C CA . GLU A 1 127 ? 15.793 37.604 11.039 1.00 85.75 127 GLU A CA 1
ATOM 1040 C C . GLU A 1 127 ? 16.855 38.706 11.032 1.00 85.75 127 GLU A C 1
ATOM 1042 O O . GLU A 1 127 ? 16.710 39.678 10.289 1.00 85.75 127 GLU A O 1
ATOM 1047 N N . ALA A 1 128 ? 17.969 38.521 11.746 1.00 87.44 128 ALA A N 1
ATOM 1048 C CA . ALA A 1 128 ? 19.086 39.465 11.742 1.00 87.44 128 ALA A CA 1
ATOM 1049 C C . ALA A 1 128 ? 19.667 39.669 10.330 1.00 87.44 128 ALA A C 1
ATOM 1051 O O . ALA A 1 128 ? 19.897 40.801 9.901 1.00 87.44 128 ALA A O 1
ATOM 1052 N N . LEU A 1 129 ? 19.833 38.589 9.554 1.00 89.75 129 LEU A N 1
ATOM 1053 C CA . LEU A 1 129 ? 20.268 38.672 8.155 1.00 89.75 129 LEU A CA 1
ATOM 1054 C C . LEU A 1 129 ? 19.260 39.423 7.273 1.00 89.75 129 LEU A C 1
ATOM 1056 O O . LEU A 1 129 ? 19.656 40.217 6.414 1.00 89.75 129 LEU A O 1
ATOM 1060 N N . MET A 1 130 ? 17.958 39.194 7.468 1.00 89.12 130 MET A N 1
ATOM 1061 C CA . MET A 1 130 ? 16.912 39.918 6.741 1.00 89.12 130 MET A CA 1
ATOM 1062 C C . MET A 1 130 ? 16.900 41.405 7.106 1.00 89.12 130 MET A C 1
ATOM 1064 O O . MET A 1 130 ? 16.724 42.254 6.226 1.00 89.12 130 MET A O 1
ATOM 1068 N N . GLU A 1 131 ? 17.104 41.741 8.377 1.00 88.38 131 GLU A N 1
ATOM 1069 C CA . GLU A 1 131 ? 17.203 43.121 8.844 1.00 88.38 131 GLU A CA 1
ATOM 1070 C C . GLU A 1 131 ? 18.435 43.826 8.278 1.00 88.38 131 GLU A C 1
ATOM 1072 O O . GLU A 1 131 ? 18.305 44.932 7.747 1.00 88.38 131 GLU A O 1
ATOM 1077 N N . GLU A 1 132 ? 19.600 43.175 8.279 1.00 88.19 132 GLU A N 1
ATOM 1078 C CA . GLU A 1 132 ? 20.802 43.702 7.629 1.00 88.19 132 GLU A CA 1
ATOM 1079 C C . GLU A 1 132 ? 20.573 43.967 6.137 1.00 88.19 132 GLU A C 1
ATOM 1081 O O . GLU A 1 132 ? 20.942 45.026 5.623 1.00 88.19 132 GLU A O 1
ATOM 1086 N N . GLN A 1 133 ? 19.935 43.039 5.417 1.00 86.62 133 GLN A N 1
ATOM 1087 C CA . GLN A 1 133 ? 19.616 43.234 4.001 1.00 86.62 133 GLN A CA 1
ATOM 1088 C C . GLN A 1 133 ? 18.660 44.411 3.784 1.00 86.62 133 GLN A C 1
ATOM 1090 O O . GLN A 1 133 ? 18.880 45.209 2.870 1.00 86.62 133 GLN A O 1
ATOM 1095 N N . ARG A 1 134 ? 17.628 44.560 4.625 1.00 86.12 134 ARG A N 1
ATOM 1096 C CA . ARG A 1 134 ? 16.698 45.700 4.564 1.00 86.12 134 ARG A CA 1
ATOM 1097 C C . ARG A 1 134 ? 17.414 47.021 4.814 1.00 86.12 134 ARG A C 1
ATOM 1099 O O . ARG A 1 134 ? 17.137 47.993 4.117 1.00 86.12 134 ARG A O 1
ATOM 1106 N N . GLN A 1 135 ? 18.339 47.060 5.770 1.00 80.00 135 GLN A N 1
ATOM 1107 C CA . GLN A 1 135 ? 19.139 48.252 6.047 1.00 80.00 135 GLN A CA 1
ATOM 1108 C C . GLN A 1 135 ? 20.056 48.598 4.867 1.00 80.00 135 GLN A C 1
ATOM 1110 O O . GLN A 1 135 ? 20.080 49.750 4.444 1.00 80.00 135 GLN A O 1
ATOM 1115 N N . ARG A 1 136 ? 20.727 47.609 4.262 1.00 76.69 136 ARG A N 1
ATO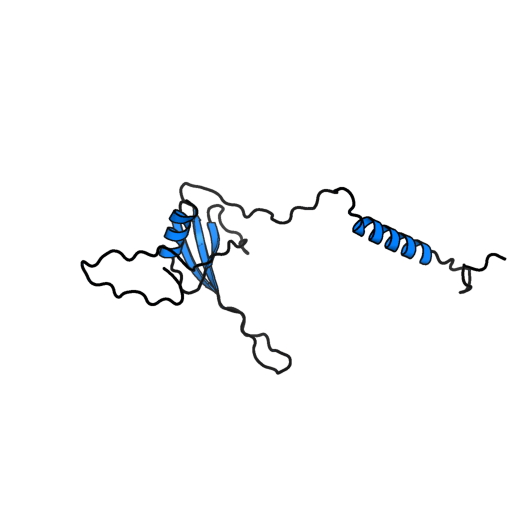M 1116 C CA . ARG A 1 136 ? 21.578 47.809 3.070 1.00 76.69 136 ARG A CA 1
ATOM 1117 C C . ARG A 1 136 ? 20.799 48.276 1.837 1.00 76.69 136 ARG A C 1
ATOM 1119 O O . ARG A 1 136 ? 21.353 48.970 0.989 1.00 76.69 136 ARG A O 1
ATOM 1126 N N . GLN A 1 137 ? 19.525 47.902 1.723 1.00 70.69 137 GLN A N 1
ATOM 1127 C CA . GLN A 1 137 ? 18.655 48.314 0.616 1.00 70.69 137 GLN A CA 1
ATOM 1128 C C . GLN A 1 137 ? 18.080 49.730 0.773 1.00 70.69 137 GLN A C 1
ATOM 1130 O O . GLN A 1 137 ? 17.515 50.251 -0.188 1.00 70.69 137 GLN A O 1
ATOM 1135 N N . ARG A 1 138 ? 18.244 50.389 1.930 1.00 67.75 138 ARG A N 1
ATOM 1136 C CA . ARG A 1 138 ? 17.881 51.805 2.115 1.00 67.75 138 ARG A CA 1
ATOM 1137 C C . ARG A 1 138 ? 18.890 52.720 1.412 1.00 67.75 138 ARG A C 1
ATOM 1139 O O . ARG A 1 138 ? 19.643 53.439 2.057 1.00 67.75 138 ARG A O 1
ATOM 1146 N N . GLN A 1 139 ? 18.916 52.686 0.085 1.00 66.38 139 GLN A N 1
ATOM 1147 C CA . GLN A 1 139 ? 19.691 53.631 -0.715 1.00 66.38 139 GLN A CA 1
ATOM 1148 C C . GLN A 1 139 ? 18.882 54.911 -0.927 1.00 66.38 139 GLN A C 1
ATOM 1150 O O . GLN A 1 139 ? 17.695 54.849 -1.241 1.00 66.38 139 GLN A O 1
ATOM 1155 N N . ASP A 1 140 ? 19.524 56.069 -0.775 1.00 67.88 140 ASP A N 1
ATOM 1156 C CA . ASP A 1 140 ? 18.926 57.358 -1.126 1.00 67.88 140 ASP A CA 1
ATOM 1157 C C . ASP A 1 140 ? 19.078 57.599 -2.642 1.00 67.88 140 ASP A C 1
ATOM 1159 O O . ASP A 1 140 ? 20.209 57.769 -3.119 1.00 67.88 140 ASP A O 1
ATOM 1163 N N . PRO A 1 141 ? 17.979 57.642 -3.422 1.00 74.38 141 PRO A N 1
ATOM 1164 C CA . PRO A 1 141 ? 18.044 57.830 -4.872 1.00 74.38 141 PRO A CA 1
ATOM 1165 C C . PRO A 1 141 ? 18.707 59.149 -5.294 1.00 74.38 141 PRO A C 1
ATOM 1167 O O . PRO A 1 141 ? 19.195 59.261 -6.417 1.00 74.38 141 PRO A O 1
ATOM 1170 N N . ARG A 1 142 ? 18.750 60.156 -4.408 1.00 76.94 142 ARG A N 1
ATOM 1171 C CA . ARG A 1 142 ? 19.333 61.482 -4.686 1.00 76.94 142 ARG A CA 1
ATOM 1172 C C . ARG A 1 142 ? 20.858 61.506 -4.592 1.00 76.94 142 ARG A C 1
ATOM 1174 O O . ARG A 1 142 ? 21.476 62.495 -4.970 1.00 76.94 142 ARG A O 1
ATOM 1181 N N . ARG A 1 143 ? 21.474 60.428 -4.099 1.00 71.69 143 ARG A N 1
ATOM 1182 C CA . ARG A 1 143 ? 22.909 60.361 -3.782 1.00 71.69 143 ARG A CA 1
ATOM 1183 C C . ARG A 1 143 ? 23.799 59.989 -4.972 1.00 71.69 143 ARG A C 1
ATOM 1185 O O . ARG A 1 143 ? 25.012 59.897 -4.813 1.00 71.69 143 ARG A O 1
ATOM 1192 N N . GLY A 1 144 ? 23.215 59.762 -6.152 1.00 73.62 144 GLY A N 1
ATOM 1193 C CA . GLY A 1 144 ? 23.946 59.637 -7.421 1.00 73.62 144 GLY A CA 1
ATOM 1194 C C . GLY A 1 144 ? 25.007 58.529 -7.469 1.00 73.62 144 GLY A C 1
ATOM 1195 O O . GLY A 1 144 ? 25.948 58.635 -8.246 1.00 73.62 144 GLY A O 1
ATOM 1196 N N . GLY A 1 145 ? 24.891 57.491 -6.630 1.00 74.75 145 GLY A N 1
ATOM 1197 C CA . GLY A 1 145 ? 25.849 56.379 -6.564 1.00 74.75 145 GLY A CA 1
ATOM 1198 C C . GLY A 1 145 ? 27.032 56.571 -5.604 1.00 74.75 145 GLY A C 1
ATOM 1199 O O . GLY A 1 145 ? 27.904 55.706 -5.547 1.00 74.75 145 GLY A O 1
ATOM 1200 N N . VAL A 1 146 ? 27.078 57.655 -4.820 1.00 80.12 146 VAL A N 1
ATOM 1201 C CA . VAL A 1 146 ? 28.130 57.850 -3.804 1.00 80.12 146 VAL A CA 1
ATOM 1202 C C . VAL A 1 146 ? 27.910 56.887 -2.611 1.00 80.12 146 VAL A C 1
ATOM 1204 O O . VAL A 1 146 ? 26.771 56.775 -2.145 1.00 80.12 146 VAL A O 1
ATOM 1207 N N . PRO A 1 147 ? 28.947 56.209 -2.063 1.00 78.31 147 PRO A N 1
ATOM 1208 C CA . PRO A 1 147 ? 28.822 55.252 -0.945 1.00 78.31 147 PRO A CA 1
ATOM 1209 C C . PRO A 1 147 ? 28.426 55.882 0.400 1.00 78.31 147 PRO A C 1
ATOM 1211 O O . PRO A 1 147 ? 28.971 56.922 0.778 1.00 78.31 147 PRO A O 1
ATOM 1214 N N . GLN A 1 148 ? 27.485 55.283 1.144 1.00 71.38 148 GLN A N 1
ATOM 1215 C CA . GLN A 1 148 ? 26.886 55.843 2.384 1.00 71.38 148 GLN A CA 1
ATOM 1216 C C . GLN A 1 148 ? 27.805 55.833 3.615 1.00 71.38 148 GLN A C 1
ATOM 1218 O O . GLN A 1 148 ? 27.464 56.401 4.643 1.00 71.38 148 GLN A O 1
ATOM 1223 N N . TRP A 1 149 ? 28.993 55.244 3.490 1.00 79.44 149 TRP A N 1
ATOM 1224 C CA . TRP A 1 149 ? 29.959 55.095 4.577 1.00 79.44 149 TRP A CA 1
ATOM 1225 C C . TRP A 1 149 ? 30.709 56.389 4.955 1.00 79.44 149 TRP A C 1
ATOM 1227 O O . TRP A 1 149 ? 31.075 56.565 6.112 1.00 79.44 149 TRP A O 1
ATOM 1237 N N . PHE A 1 150 ? 30.942 57.306 4.008 1.00 76.62 150 PHE A N 1
ATOM 1238 C CA . PHE A 1 150 ? 31.650 58.563 4.288 1.00 76.62 150 PHE A CA 1
ATOM 1239 C C . PHE A 1 150 ? 30.678 59.615 4.848 1.00 76.62 150 PHE A C 1
ATOM 1241 O O . PHE A 1 150 ? 29.732 59.997 4.157 1.00 76.62 150 PHE A O 1
ATOM 1248 N N . GLY A 1 151 ? 30.914 60.060 6.088 1.00 67.56 151 GLY A N 1
ATOM 1249 C CA . GLY A 1 151 ? 30.086 61.029 6.826 1.00 67.56 151 GLY A CA 1
ATOM 1250 C C . GLY A 1 151 ? 30.766 62.375 7.102 1.00 67.56 151 GLY A C 1
ATOM 1251 O O . GLY A 1 151 ? 30.530 62.946 8.161 1.00 67.56 151 GLY A O 1
ATOM 1252 N N . LEU A 1 152 ? 31.651 62.816 6.199 1.00 59.84 152 LEU A N 1
ATOM 1253 C CA . LEU A 1 152 ? 32.279 64.146 6.228 1.00 59.84 152 LEU A CA 1
ATOM 1254 C C . LEU A 1 152 ? 31.249 65.274 6.091 1.00 59.84 152 LEU A C 1
ATOM 1256 O O . LEU A 1 152 ? 30.288 65.090 5.307 1.00 59.84 152 LEU A O 1
#

Radius of gyration: 28.87 Å; chains: 1; bounding box: 53×98×45 Å

Sequence (152 aa):
MARNVLYPLYQVGGPQLRVFRTNFFIQLVRPGTAQPEDTVQFRIPMEMTRVDVKNYLERIYSVPVAAVRTRVQHGSNRKRDHRNVRVKKPDYKVAYVQLAHGQTFTFPDLFPEKQPGPKDSEEDSLEALMEEQRQRQRQDPRRGGVPQWFGL

InterPro domains:
  IPR012677 Nucleotide-binding alpha-beta plait domain superfamily [G3DSA:3.30.70.330] (1-152)
  IPR012678 Ribosomal protein uL23/eL15/eS24 core domain superfamily [SSF54189] (24-107)
  IPR013025 Large ribosomal subunit protein uL23-like [PF00276] (38-107)
  IPR013025 Large ribosomal subunit protein uL23-like [PTHR12059] (7-152)

Organism: Pipistrellus kuhlii (NCBI:txid59472)